Protein AF-A0A8T7JH25-F1 (afdb_monomer_lite)

Radius of gyration: 20.09 Å; chains: 1; bounding box: 42×20×64 Å

Secondary structure (DSSP, 8-state):
-HHHHHHHHHHHHHHHHHHHHHHHHHTTT--SHHHHHHHHHHHHHHHHHHHHHHHHHHHHT------------

Foldseek 3Di:
DPVVVLVVLLVVLVVLLVVLVVVLVVLPPPDDPVSVVSNVVSVVSNVVSVVVSVVSVVVVPDDDPDPPDDDDD

pLDDT: mean 84.31, std 18.72, range [41.16, 98.5]

Sequence (73 aa):
MNNNNNDEHIHKLEREIWLFEQWLQSMEGQPGETQERIRHAYKECITSRKLELARLQSHQSSPLQSDVSKAGY

Structure (mmCIF, N/CA/C/O backbone):
data_AF-A0A8T7JH25-F1
#
_entry.id   AF-A0A8T7JH25-F1
#
loop_
_atom_site.group_PDB
_atom_site.id
_atom_site.type_symbol
_atom_site.label_atom_id
_atom_site.label_alt_id
_atom_site.label_comp_id
_atom_site.label_asym_id
_atom_site.label_entity_id
_atom_site.label_seq_id
_atom_site.pdbx_PDB_ins_code
_atom_site.Cartn_x
_atom_site.Cartn_y
_atom_site.Cartn_z
_atom_site.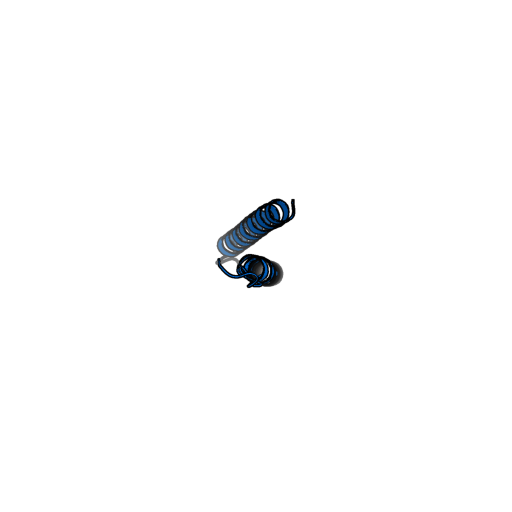occupancy
_atom_site.B_iso_or_equiv
_atom_site.auth_seq_id
_atom_site.auth_comp_id
_atom_site.auth_asym_id
_atom_site.auth_atom_id
_atom_site.pdbx_PDB_model_num
ATOM 1 N N . MET A 1 1 ? 23.718 1.227 -19.696 1.00 41.16 1 MET A N 1
ATOM 2 C CA . MET A 1 1 ? 23.396 1.677 -18.321 1.00 41.16 1 MET A CA 1
ATOM 3 C C . MET A 1 1 ? 21.895 1.709 -17.970 1.00 41.16 1 MET A C 1
ATOM 5 O O . MET A 1 1 ? 21.603 1.976 -16.818 1.00 41.16 1 MET A O 1
ATOM 9 N N . ASN A 1 2 ? 20.937 1.422 -18.871 1.00 52.84 2 ASN A N 1
ATOM 10 C CA . ASN A 1 2 ? 19.508 1.690 -18.599 1.00 52.84 2 ASN A CA 1
ATOM 11 C C . ASN A 1 2 ? 18.741 0.585 -17.826 1.00 52.84 2 ASN A C 1
ATOM 13 O O . ASN A 1 2 ? 17.791 0.900 -17.121 1.00 52.84 2 ASN A O 1
ATOM 17 N N . ASN A 1 3 ? 19.145 -0.692 -17.918 1.00 57.41 3 ASN A N 1
ATOM 18 C CA . ASN A 1 3 ? 18.411 -1.793 -17.263 1.00 57.41 3 ASN A CA 1
ATOM 19 C C . ASN A 1 3 ? 18.549 -1.803 -15.735 1.00 57.41 3 ASN A C 1
ATOM 21 O O . ASN A 1 3 ? 17.560 -2.016 -15.046 1.00 57.41 3 ASN A O 1
ATOM 25 N N . ASN A 1 4 ? 19.737 -1.488 -15.208 1.00 62.56 4 ASN A N 1
ATOM 26 C CA . ASN A 1 4 ? 20.020 -1.610 -13.773 1.00 62.56 4 ASN A CA 1
ATOM 27 C C . ASN A 1 4 ? 19.135 -0.694 -12.907 1.00 62.56 4 ASN A C 1
ATOM 29 O O . ASN A 1 4 ? 18.718 -1.070 -11.820 1.00 62.56 4 ASN A O 1
ATOM 33 N N . ASN A 1 5 ? 18.803 0.498 -13.417 1.00 76.00 5 ASN A N 1
ATOM 34 C CA . ASN A 1 5 ? 17.938 1.452 -12.718 1.00 76.00 5 ASN A CA 1
ATOM 35 C C . ASN A 1 5 ? 16.468 0.991 -12.684 1.00 76.00 5 ASN A C 1
ATOM 37 O O . ASN A 1 5 ? 15.750 1.262 -11.725 1.00 76.00 5 ASN A O 1
ATOM 41 N N . ASN A 1 6 ? 16.019 0.278 -13.722 1.00 81.94 6 ASN A N 1
ATOM 42 C CA . ASN A 1 6 ? 14.665 -0.271 -13.763 1.00 81.94 6 ASN A CA 1
ATOM 43 C C . ASN A 1 6 ? 14.530 -1.480 -12.831 1.00 81.94 6 ASN A C 1
ATOM 45 O O . ASN A 1 6 ? 13.509 -1.591 -12.162 1.00 81.94 6 ASN A O 1
ATOM 49 N N . ASP A 1 7 ? 15.559 -2.326 -12.729 1.00 86.88 7 ASP A N 1
ATOM 50 C CA . ASP A 1 7 ? 15.565 -3.479 -11.819 1.00 86.88 7 ASP A CA 1
ATOM 51 C C . ASP A 1 7 ? 15.540 -3.041 -10.346 1.00 86.88 7 ASP A C 1
ATOM 53 O O . ASP A 1 7 ? 14.735 -3.534 -9.555 1.00 86.88 7 ASP A O 1
ATOM 57 N N . GLU A 1 8 ? 16.346 -2.039 -9.974 1.00 91.75 8 GLU A N 1
ATOM 58 C CA . GLU A 1 8 ? 16.304 -1.447 -8.630 1.00 91.75 8 GLU A CA 1
ATOM 59 C C . GLU A 1 8 ? 14.930 -0.838 -8.311 1.00 91.75 8 GLU A C 1
ATOM 61 O O . GLU A 1 8 ? 14.405 -1.005 -7.204 1.00 91.75 8 GLU A O 1
ATOM 66 N N . HIS A 1 9 ? 14.315 -0.160 -9.284 1.00 92.88 9 HIS A N 1
ATOM 67 C CA . HIS A 1 9 ? 12.992 0.430 -9.108 1.00 92.88 9 HIS A CA 1
ATOM 68 C C . HIS A 1 9 ? 11.900 -0.641 -8.973 1.00 92.88 9 HIS A C 1
ATOM 70 O O . HIS A 1 9 ? 11.040 -0.524 -8.099 1.00 92.88 9 HIS A O 1
ATOM 76 N N . ILE A 1 10 ? 11.963 -1.713 -9.765 1.00 94.31 10 ILE A N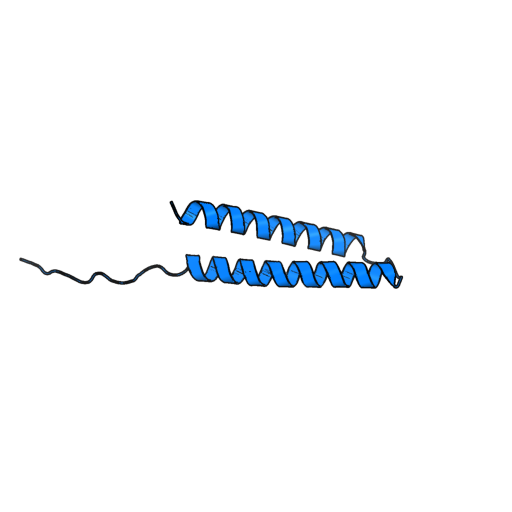 1
ATOM 77 C CA . ILE A 1 10 ? 11.064 -2.869 -9.664 1.00 94.31 10 ILE A CA 1
ATOM 78 C C . ILE A 1 10 ? 11.147 -3.486 -8.266 1.00 94.31 10 ILE A C 1
ATOM 80 O O . ILE A 1 10 ? 10.127 -3.581 -7.585 1.00 94.31 10 ILE A O 1
ATOM 84 N N . HIS A 1 11 ? 12.350 -3.797 -7.781 1.00 95.12 11 HIS A N 1
ATOM 85 C CA . HIS A 1 11 ? 12.528 -4.378 -6.448 1.00 95.12 11 HIS A CA 1
ATOM 86 C C . HIS A 1 11 ? 12.047 -3.462 -5.323 1.00 95.12 11 HIS A C 1
ATOM 88 O O . HIS A 1 11 ? 11.515 -3.924 -4.308 1.00 95.12 11 HIS A O 1
ATOM 94 N N . LYS A 1 12 ? 12.210 -2.146 -5.489 1.00 96.31 12 LYS A N 1
ATOM 95 C CA . LYS A 1 12 ? 11.660 -1.168 -4.553 1.00 96.31 12 LYS A CA 1
ATOM 96 C C . LYS A 1 12 ? 10.131 -1.217 -4.536 1.00 96.31 12 LYS A C 1
ATOM 98 O O . LYS A 1 12 ? 9.550 -1.274 -3.454 1.00 96.31 12 LYS A O 1
ATOM 103 N N . LEU A 1 13 ? 9.487 -1.225 -5.703 1.00 97.31 13 LEU A N 1
ATOM 104 C CA . LEU A 1 13 ? 8.028 -1.296 -5.814 1.00 97.31 13 LEU A CA 1
ATOM 105 C C . LEU A 1 13 ? 7.479 -2.596 -5.218 1.00 97.31 13 LEU A C 1
ATOM 107 O O . LEU A 1 13 ? 6.512 -2.547 -4.463 1.00 97.31 13 LEU A O 1
ATOM 111 N N . GLU A 1 14 ? 8.117 -3.736 -5.488 1.00 97.50 14 GLU A N 1
ATOM 112 C CA . GLU A 1 14 ? 7.754 -5.036 -4.907 1.00 97.50 14 GLU A CA 1
ATOM 113 C C . GLU A 1 14 ? 7.818 -5.009 -3.375 1.00 97.50 14 GLU A C 1
ATOM 115 O O . GLU A 1 14 ? 6.880 -5.438 -2.699 1.00 97.50 14 GLU A O 1
ATOM 120 N N . ARG A 1 15 ? 8.892 -4.438 -2.813 1.00 98.12 15 ARG A N 1
ATOM 121 C CA . ARG A 1 15 ? 9.052 -4.290 -1.361 1.00 98.12 15 ARG A CA 1
ATOM 122 C C . ARG A 1 15 ? 7.994 -3.370 -0.753 1.00 98.12 15 ARG A C 1
ATOM 124 O O . ARG A 1 15 ? 7.466 -3.683 0.313 1.00 98.12 15 ARG A O 1
ATOM 131 N N . GLU A 1 16 ? 7.693 -2.244 -1.398 1.00 98.06 16 GLU A N 1
ATOM 132 C CA . GLU A 1 16 ? 6.648 -1.323 -0.940 1.00 98.06 16 GLU A CA 1
ATOM 133 C C . GLU A 1 16 ? 5.267 -1.988 -0.958 1.00 98.06 16 GLU A C 1
ATOM 135 O O . GLU A 1 16 ? 4.542 -1.901 0.032 1.00 98.06 16 GLU A O 1
ATOM 140 N N . ILE A 1 17 ? 4.916 -2.689 -2.044 1.00 98.44 17 ILE A N 1
ATOM 141 C CA . ILE A 1 17 ? 3.655 -3.440 -2.156 1.00 98.44 17 ILE A CA 1
ATOM 142 C C . ILE A 1 17 ? 3.540 -4.445 -1.014 1.00 98.44 17 ILE A C 1
ATOM 144 O O . ILE A 1 17 ? 2.540 -4.434 -0.297 1.00 98.44 17 ILE A O 1
ATOM 148 N N . TRP A 1 18 ? 4.577 -5.260 -0.811 1.00 98.38 18 TRP A N 1
ATOM 149 C CA . TRP A 1 18 ? 4.596 -6.260 0.250 1.00 98.38 18 TRP A CA 1
ATOM 150 C C . TRP A 1 18 ? 4.387 -5.626 1.632 1.00 98.38 18 TRP A C 1
ATOM 152 O O . TRP A 1 18 ? 3.579 -6.114 2.419 1.00 98.38 18 TRP A O 1
ATOM 162 N N . LEU A 1 19 ? 5.049 -4.500 1.919 1.00 98.44 19 LEU A N 1
ATOM 163 C CA . LEU A 1 19 ? 4.917 -3.807 3.201 1.00 98.44 19 LEU A CA 1
ATOM 164 C C . LEU A 1 19 ? 3.486 -3.306 3.447 1.00 98.44 19 LEU A C 1
ATOM 166 O O . LEU A 1 19 ? 2.944 -3.511 4.533 1.00 98.44 19 LEU A O 1
ATOM 170 N N . PHE A 1 20 ? 2.852 -2.692 2.443 1.00 98.31 20 PHE A N 1
ATOM 171 C CA . PHE A 1 20 ? 1.460 -2.251 2.559 1.00 98.31 20 PHE A CA 1
ATOM 172 C C . PHE A 1 20 ? 0.490 -3.430 2.712 1.00 98.31 20 PHE A C 1
ATOM 174 O O . PHE A 1 20 ? -0.482 -3.321 3.458 1.00 98.31 20 PHE A O 1
ATOM 181 N N . GLU A 1 21 ? 0.747 -4.560 2.049 1.00 98.19 21 GLU A N 1
ATOM 182 C CA . GLU A 1 21 ? -0.047 -5.783 2.214 1.00 98.19 21 GLU A CA 1
ATOM 183 C C . GLU A 1 21 ? 0.086 -6.349 3.638 1.00 98.19 21 GLU A C 1
ATOM 185 O O . GLU A 1 21 ? -0.925 -6.697 4.249 1.00 98.19 21 GLU A O 1
ATOM 190 N N . GLN A 1 22 ? 1.293 -6.350 4.218 1.00 98.25 22 GLN A N 1
ATOM 191 C CA . GLN A 1 22 ? 1.504 -6.738 5.619 1.00 98.25 22 GLN A CA 1
ATOM 192 C C . GLN A 1 22 ? 0.797 -5.795 6.602 1.00 98.25 22 GLN A C 1
ATOM 194 O O . GLN A 1 22 ? 0.200 -6.248 7.580 1.00 98.25 22 GLN A O 1
ATOM 199 N N . TRP A 1 23 ? 0.813 -4.485 6.345 1.00 96.94 23 TRP A N 1
ATOM 200 C CA . TRP A 1 23 ? 0.078 -3.524 7.171 1.00 96.94 23 TRP A CA 1
ATOM 201 C C . TRP A 1 23 ? -1.439 -3.651 7.033 1.00 96.94 23 TRP A C 1
ATOM 203 O O . TRP 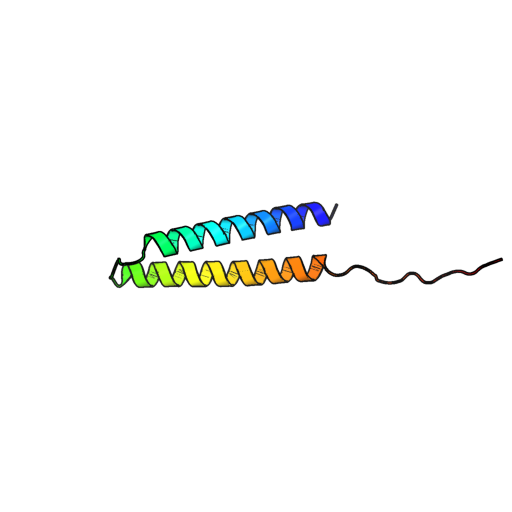A 1 23 ? -2.152 -3.437 8.007 1.00 96.94 23 TRP A O 1
ATOM 213 N N . LEU A 1 24 ? -1.959 -4.020 5.860 1.00 96.44 24 LEU A N 1
ATOM 214 C CA . LEU A 1 24 ? -3.382 -4.328 5.712 1.00 96.44 24 LEU A CA 1
ATOM 215 C C . LEU A 1 24 ? -3.777 -5.573 6.508 1.00 96.44 24 LEU A C 1
ATOM 217 O O . LEU A 1 24 ? -4.797 -5.542 7.194 1.00 96.44 24 LEU A O 1
ATOM 221 N N . GLN A 1 25 ? -2.963 -6.630 6.450 1.00 96.31 25 GLN A N 1
ATOM 222 C CA . GLN A 1 25 ? -3.199 -7.868 7.199 1.00 96.31 25 GLN A CA 1
ATOM 223 C C . GLN A 1 25 ? -3.194 -7.626 8.712 1.00 96.31 25 GLN A C 1
ATOM 225 O O . GLN A 1 25 ? -4.069 -8.121 9.418 1.00 96.31 25 GLN A O 1
ATOM 230 N N . SER A 1 26 ? -2.272 -6.807 9.228 1.00 95.62 26 SER A N 1
ATOM 231 C CA . SER A 1 26 ? -2.218 -6.504 10.668 1.00 95.62 26 SER A CA 1
ATOM 232 C C . SER A 1 26 ? -3.419 -5.696 11.182 1.00 95.62 26 SER A C 1
ATOM 234 O O . SER A 1 26 ? -3.652 -5.630 12.391 1.00 95.62 26 SER A O 1
ATOM 236 N N . MET A 1 27 ? -4.196 -5.095 10.276 1.00 92.69 27 MET A N 1
ATOM 237 C CA . MET A 1 27 ? -5.406 -4.329 10.577 1.00 92.69 27 MET A CA 1
ATOM 238 C C . MET A 1 27 ? -6.704 -5.139 10.461 1.00 92.69 27 MET A C 1
ATOM 240 O O . MET A 1 27 ? -7.789 -4.584 10.682 1.00 92.69 27 MET A O 1
ATOM 244 N N . GLU A 1 28 ? -6.634 -6.419 10.093 1.00 90.94 28 GLU A N 1
ATOM 245 C CA . GLU A 1 28 ? -7.810 -7.286 10.070 1.00 90.94 28 GLU A CA 1
ATOM 246 C C . GLU A 1 28 ? -8.442 -7.381 11.466 1.00 90.94 28 GLU A C 1
ATOM 248 O O . GLU A 1 28 ? -7.763 -7.458 12.488 1.00 90.94 28 GLU A O 1
ATOM 253 N N . GLY A 1 29 ? -9.774 -7.305 11.523 1.00 89.19 29 GLY A N 1
ATOM 254 C CA . GLY A 1 29 ? -10.517 -7.346 12.785 1.00 89.19 29 GLY A CA 1
ATOM 255 C C . GLY A 1 29 ? -10.474 -6.062 13.624 1.00 89.19 29 GLY A C 1
ATOM 256 O O . GLY A 1 29 ? -11.072 -6.045 14.695 1.00 89.19 29 G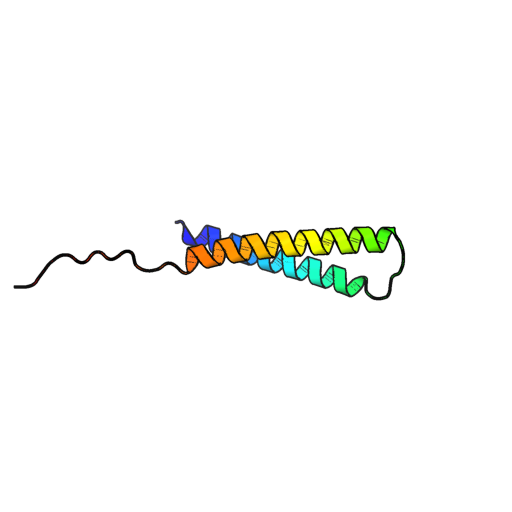LY A O 1
ATOM 257 N N . GLN A 1 30 ? -9.832 -4.982 13.157 1.00 89.00 30 GLN A N 1
ATOM 258 C CA . GLN A 1 30 ? -9.856 -3.675 13.828 1.00 89.00 30 GLN A CA 1
ATOM 259 C C . GLN A 1 30 ? -10.938 -2.757 13.215 1.00 89.00 30 GLN A C 1
ATOM 261 O O . GLN A 1 30 ? -10.696 -2.140 12.166 1.00 89.00 30 GLN A O 1
ATOM 266 N N . PRO A 1 31 ? -12.144 -2.656 13.810 1.00 90.06 31 PRO A N 1
ATOM 267 C CA . PRO A 1 31 ? -13.177 -1.735 13.343 1.00 90.06 31 PRO A CA 1
ATOM 268 C C . PRO A 1 31 ? -12.835 -0.286 13.717 1.00 90.06 31 PRO A C 1
ATOM 270 O O . PRO A 1 31 ? -12.095 -0.038 14.668 1.00 90.06 31 PRO A O 1
ATOM 273 N N . GLY A 1 32 ? -13.397 0.673 12.982 1.00 95.75 32 GLY A N 1
ATOM 274 C CA . GLY A 1 32 ? -13.255 2.102 13.271 1.00 95.75 32 GLY A CA 1
ATOM 275 C C . GLY A 1 32 ? -13.013 2.938 12.019 1.00 95.75 32 GLY A C 1
ATOM 276 O O . GLY A 1 32 ? -12.318 2.509 11.099 1.00 95.75 32 GLY A O 1
ATOM 277 N N . GLU A 1 33 ? -13.568 4.150 12.000 1.00 96.06 33 GLU A N 1
ATOM 278 C CA . GLU A 1 33 ? -13.488 5.080 10.864 1.00 96.06 33 GLU A CA 1
ATOM 279 C C . GLU A 1 33 ? -12.032 5.412 10.494 1.00 96.06 33 GLU A C 1
ATOM 281 O O . GLU A 1 33 ? -11.645 5.387 9.326 1.00 96.06 33 GLU A O 1
ATOM 286 N N . THR A 1 34 ? -11.179 5.657 11.490 1.00 95.31 34 THR A N 1
ATOM 287 C CA . THR A 1 34 ? -9.748 5.908 11.265 1.00 95.31 34 THR A CA 1
ATOM 288 C C . THR A 1 34 ? -9.071 4.708 10.606 1.00 95.31 34 THR A C 1
ATOM 290 O O . THR A 1 34 ? -8.326 4.866 9.639 1.00 95.31 34 THR A O 1
ATOM 293 N N . GLN A 1 35 ? -9.353 3.496 11.083 1.00 95.38 35 GLN A N 1
ATOM 294 C CA . GLN A 1 35 ? -8.818 2.259 10.524 1.00 95.38 35 GLN A CA 1
ATOM 295 C C . GLN A 1 35 ? -9.332 2.028 9.097 1.00 95.38 35 GLN A C 1
ATOM 297 O O . GLN A 1 35 ? -8.574 1.571 8.246 1.00 95.38 35 GLN A O 1
ATOM 302 N N . GLU A 1 36 ? -10.580 2.382 8.789 1.00 96.25 36 GLU A N 1
ATOM 303 C CA . GLU A 1 36 ? -11.117 2.337 7.423 1.00 96.25 36 GLU A CA 1
ATOM 304 C C . GLU A 1 36 ? -10.382 3.290 6.486 1.00 96.25 36 GLU A C 1
ATOM 306 O O . GLU A 1 36 ? -9.974 2.881 5.397 1.00 96.25 36 GLU A O 1
ATOM 311 N N . ARG A 1 37 ? -10.132 4.525 6.929 1.00 97.38 37 ARG A N 1
ATOM 312 C CA . ARG A 1 37 ? -9.370 5.518 6.159 1.00 97.38 37 ARG A CA 1
ATOM 313 C C . ARG A 1 37 ? -7.934 5.063 5.905 1.00 97.38 37 ARG A C 1
ATOM 315 O O . ARG A 1 37 ? -7.439 5.202 4.790 1.00 97.38 37 ARG A O 1
ATOM 322 N N . ILE A 1 38 ? -7.284 4.466 6.903 1.00 96.75 38 ILE A N 1
ATOM 323 C CA . ILE A 1 38 ? -5.934 3.906 6.753 1.00 96.75 38 ILE A CA 1
ATOM 324 C C . ILE A 1 38 ? -5.948 2.712 5.782 1.00 96.75 38 ILE A C 1
ATOM 326 O O . ILE A 1 38 ? -5.122 2.660 4.872 1.00 96.75 38 ILE A O 1
ATOM 330 N N . ARG A 1 39 ? -6.918 1.790 5.898 1.00 97.44 39 ARG A N 1
ATOM 331 C CA . ARG A 1 39 ? -7.079 0.675 4.946 1.00 97.44 39 ARG A CA 1
ATOM 332 C C . ARG A 1 39 ? -7.273 1.176 3.517 1.00 97.44 39 ARG A C 1
ATOM 334 O O . ARG A 1 39 ? -6.709 0.596 2.592 1.00 97.44 39 ARG A O 1
ATOM 341 N N . HIS A 1 40 ? -8.065 2.230 3.333 1.00 97.38 40 HIS A N 1
ATOM 342 C CA . HIS A 1 40 ? -8.263 2.850 2.026 1.00 97.38 40 HIS A CA 1
ATOM 343 C C . HIS A 1 40 ? -6.944 3.384 1.462 1.00 97.38 40 HIS A C 1
ATOM 345 O O . HIS A 1 40 ? -6.558 3.000 0.361 1.00 97.38 40 HIS A O 1
ATOM 351 N N . ALA A 1 41 ? -6.204 4.166 2.253 1.00 97.88 41 ALA A N 1
ATOM 352 C CA . ALA A 1 41 ? -4.916 4.720 1.845 1.00 97.88 41 ALA A CA 1
ATOM 353 C C . ALA A 1 41 ? -3.903 3.628 1.454 1.00 97.88 41 ALA A C 1
ATOM 355 O O . ALA A 1 41 ? -3.223 3.746 0.436 1.00 97.88 41 ALA A O 1
ATOM 356 N N . TYR A 1 42 ? -3.824 2.526 2.207 1.00 97.88 42 TYR A N 1
ATOM 357 C CA . TYR A 1 42 ? -2.950 1.407 1.842 1.00 97.88 42 TYR A CA 1
ATOM 358 C C . TYR A 1 42 ? -3.382 0.725 0.541 1.00 97.88 42 TYR A C 1
ATOM 360 O O . TYR A 1 42 ? -2.530 0.434 -0.297 1.00 97.88 42 TYR A O 1
ATOM 368 N N . LYS A 1 43 ? -4.687 0.520 0.320 1.00 98.12 43 LYS A N 1
ATOM 369 C CA . LYS A 1 43 ? -5.207 -0.039 -0.941 1.00 98.12 43 LYS A CA 1
ATOM 370 C C . LYS A 1 43 ? -4.901 0.860 -2.141 1.00 98.12 43 LYS A C 1
ATOM 372 O O . LYS A 1 43 ? -4.498 0.351 -3.189 1.00 98.12 43 LYS A O 1
ATOM 377 N N . GLU A 1 44 ? -5.047 2.174 -1.995 1.00 98.31 44 GLU A N 1
ATOM 378 C CA . GLU A 1 44 ? -4.685 3.144 -3.036 1.00 98.31 44 GLU A CA 1
ATOM 379 C C . GLU A 1 44 ? -3.184 3.106 -3.334 1.00 98.31 44 GLU A C 1
ATOM 381 O O . GLU A 1 44 ? -2.785 3.005 -4.497 1.00 98.31 44 GLU A O 1
ATOM 386 N N . CYS A 1 45 ? -2.347 3.093 -2.291 1.00 97.88 45 CYS A N 1
ATOM 387 C CA . CYS A 1 45 ? -0.901 2.959 -2.437 1.00 97.88 45 CYS A CA 1
ATOM 388 C C . CYS A 1 45 ? -0.527 1.675 -3.184 1.00 97.88 45 CYS A C 1
ATOM 390 O O . CYS A 1 45 ? 0.197 1.754 -4.175 1.00 97.88 45 CYS A O 1
ATOM 392 N N . ILE A 1 46 ? -1.048 0.516 -2.770 1.00 98.31 46 ILE A N 1
ATOM 393 C CA . ILE A 1 46 ? -0.801 -0.773 -3.437 1.00 98.31 46 ILE A CA 1
ATOM 394 C C . ILE A 1 46 ? -1.201 -0.707 -4.910 1.00 98.31 46 ILE A C 1
ATOM 396 O O . ILE A 1 46 ? -0.427 -1.117 -5.772 1.00 98.31 46 ILE A O 1
ATOM 400 N N . THR A 1 47 ? -2.384 -0.167 -5.205 1.00 98.50 47 THR A N 1
ATOM 401 C CA . THR A 1 47 ? -2.895 -0.055 -6.578 1.00 98.50 47 THR A CA 1
ATOM 402 C C . THR A 1 47 ? -1.963 0.791 -7.443 1.00 98.50 47 THR A C 1
ATOM 404 O O . THR A 1 47 ? -1.570 0.366 -8.528 1.00 98.50 47 THR A O 1
ATOM 407 N N . SER A 1 48 ? -1.541 1.953 -6.937 1.00 98.19 48 SER A N 1
ATOM 408 C CA . SER A 1 48 ? -0.609 2.841 -7.635 1.00 98.19 48 SER A CA 1
ATOM 409 C C . SER A 1 48 ? 0.750 2.175 -7.894 1.00 98.19 48 SER A C 1
ATOM 411 O O . SER A 1 48 ? 1.246 2.243 -9.020 1.00 98.19 48 SER A O 1
ATOM 413 N N . ARG A 1 49 ? 1.328 1.467 -6.910 1.00 97.88 49 ARG A N 1
ATOM 414 C CA . ARG A 1 49 ? 2.600 0.743 -7.110 1.00 97.88 49 ARG A CA 1
ATOM 415 C C . ARG A 1 49 ? 2.458 -0.414 -8.093 1.00 97.88 49 ARG A C 1
ATOM 417 O O . ARG A 1 49 ? 3.341 -0.595 -8.921 1.00 97.88 49 ARG A O 1
ATOM 424 N N . LYS A 1 50 ? 1.366 -1.187 -8.028 1.00 97.81 50 LYS A N 1
ATOM 425 C CA . LYS A 1 50 ? 1.110 -2.299 -8.963 1.00 97.81 50 LYS A CA 1
ATOM 426 C C . LYS A 1 50 ? 0.986 -1.803 -10.404 1.00 97.81 50 LYS A C 1
ATOM 428 O O . LYS A 1 50 ? 1.501 -2.455 -11.307 1.00 97.81 50 LYS A O 1
ATOM 433 N N . LEU A 1 51 ? 0.364 -0.641 -10.618 1.00 97.38 51 LEU A N 1
ATOM 434 C CA . LEU A 1 51 ? 0.272 -0.022 -11.941 1.00 97.38 51 LEU A CA 1
ATOM 435 C C . LEU A 1 51 ? 1.652 0.383 -12.482 1.00 97.38 51 LEU A C 1
ATOM 437 O O . LEU A 1 51 ? 1.976 0.080 -13.628 1.00 97.38 51 LEU A O 1
ATOM 441 N N . GLU A 1 52 ? 2.474 1.034 -11.658 1.00 95.69 52 GLU A N 1
ATOM 442 C CA . GLU A 1 52 ? 3.830 1.431 -12.053 1.00 95.69 52 GLU A CA 1
ATOM 443 C C . GLU A 1 52 ? 4.735 0.215 -12.294 1.00 95.69 52 GLU A C 1
ATOM 445 O O . GLU A 1 52 ? 5.472 0.174 -13.278 1.00 95.69 52 GLU A O 1
ATOM 450 N N . LEU A 1 53 ? 4.630 -0.812 -11.449 1.00 95.44 53 LEU A N 1
ATOM 451 C CA . LEU A 1 53 ? 5.351 -2.071 -11.617 1.00 95.44 53 LEU A CA 1
ATOM 452 C C . LEU A 1 53 ? 4.989 -2.736 -12.951 1.00 95.44 53 LEU A C 1
ATOM 454 O O . LEU A 1 53 ? 5.881 -3.094 -13.718 1.00 95.44 53 LEU A O 1
ATOM 458 N N . ALA A 1 54 ? 3.693 -2.827 -13.266 1.00 94.25 54 ALA A N 1
ATOM 459 C CA . ALA A 1 54 ? 3.221 -3.359 -14.542 1.00 94.25 54 ALA A CA 1
ATOM 460 C C . ALA A 1 54 ? 3.748 -2.540 -15.732 1.00 94.25 54 ALA A C 1
ATOM 462 O O . ALA A 1 54 ? 4.168 -3.117 -16.736 1.00 94.25 54 ALA A O 1
ATOM 463 N N . ARG A 1 55 ? 3.792 -1.205 -15.609 1.00 92.69 55 ARG A N 1
ATOM 464 C CA . ARG A 1 55 ? 4.380 -0.317 -16.621 1.00 92.69 55 ARG A CA 1
ATOM 465 C C . ARG A 1 55 ? 5.864 -0.616 -16.827 1.00 92.69 55 ARG A C 1
ATOM 467 O O . ARG A 1 55 ? 6.299 -0.735 -17.965 1.00 92.69 55 ARG A O 1
ATOM 474 N N . LEU A 1 56 ? 6.657 -0.750 -15.769 1.00 91.00 56 LEU A N 1
ATOM 475 C CA . LEU A 1 56 ? 8.092 -1.035 -15.898 1.00 91.00 56 LEU A CA 1
ATOM 476 C C . LEU A 1 56 ? 8.347 -2.428 -16.492 1.00 91.00 56 LEU A C 1
ATOM 478 O O . LEU A 1 56 ? 9.163 -2.567 -17.404 1.00 91.00 56 LEU A O 1
ATOM 482 N N . GLN A 1 57 ? 7.594 -3.437 -16.053 1.00 88.56 57 GLN A N 1
ATOM 483 C CA . GLN A 1 57 ? 7.693 -4.806 -16.565 1.00 88.56 57 GLN A CA 1
ATOM 484 C C . GLN A 1 57 ? 7.295 -4.908 -18.047 1.00 88.56 57 GLN A C 1
ATOM 486 O O . GLN A 1 57 ? 7.936 -5.639 -18.806 1.00 88.56 57 GLN A O 1
ATOM 491 N N . SER A 1 58 ? 6.301 -4.133 -18.501 1.00 87.69 58 SER A N 1
ATOM 492 C CA . SER A 1 58 ? 5.917 -4.087 -19.920 1.00 87.69 58 SER A CA 1
ATOM 493 C C . SER A 1 58 ? 6.996 -3.456 -20.811 1.00 87.69 58 SER A C 1
ATOM 495 O O . SER A 1 58 ? 7.093 -3.785 -21.990 1.00 87.69 58 SER A O 1
ATOM 497 N N . HIS A 1 59 ? 7.821 -2.556 -20.264 1.00 75.75 59 HIS A N 1
ATOM 498 C CA . HIS A 1 59 ? 8.940 -1.946 -20.993 1.00 75.75 59 HIS A CA 1
ATOM 499 C C . HIS A 1 59 ? 10.183 -2.850 -21.019 1.00 75.75 59 HIS A C 1
ATOM 501 O O . HIS A 1 59 ? 10.976 -2.757 -21.952 1.00 75.75 59 HIS A O 1
ATOM 507 N N . GLN A 1 60 ? 10.351 -3.748 -20.042 1.00 67.81 60 GLN A N 1
ATOM 508 C CA . GLN A 1 60 ? 11.439 -4.737 -20.034 1.00 67.81 60 GLN A CA 1
ATOM 509 C C . GLN A 1 60 ? 11.186 -5.933 -20.963 1.00 67.81 60 GLN A C 1
ATOM 511 O O . GLN A 1 60 ? 12.131 -6.553 -21.444 1.00 67.81 60 GLN A O 1
ATOM 516 N N . SER A 1 61 ? 9.922 -6.243 -21.255 1.00 58.38 61 SER A N 1
ATOM 517 C CA . SER A 1 61 ? 9.513 -7.378 -22.093 1.00 58.38 61 SER A CA 1
ATOM 518 C C . SER A 1 61 ? 9.458 -7.073 -23.599 1.00 58.38 61 SER A C 1
ATOM 520 O O . SER A 1 61 ? 8.968 -7.899 -24.365 1.00 58.38 61 SER A O 1
ATOM 522 N N . SER A 1 62 ? 10.020 -5.944 -24.052 1.00 46.59 62 SER A N 1
ATOM 523 C CA . SER A 1 62 ? 10.273 -5.676 -25.478 1.00 46.59 62 SER A CA 1
ATOM 524 C C . SER A 1 62 ? 11.723 -5.992 -25.879 1.00 46.59 62 SER A C 1
ATOM 526 O O . SER A 1 62 ? 12.560 -5.087 -25.899 1.00 46.59 62 SER A O 1
ATOM 528 N N . PRO A 1 63 ? 12.060 -7.237 -26.260 1.00 53.16 63 PRO A N 1
ATOM 529 C CA . PRO A 1 63 ? 13.183 -7.491 -27.141 1.00 53.16 63 PRO A CA 1
ATOM 530 C C . PRO A 1 63 ? 12.704 -7.525 -28.603 1.00 53.16 63 PRO A C 1
ATOM 532 O O . PRO A 1 63 ? 11.650 -8.077 -28.904 1.00 53.16 63 PRO A O 1
ATOM 535 N N . LEU A 1 64 ? 13.561 -7.022 -29.500 1.00 51.34 64 LEU A N 1
ATOM 536 C CA . LEU A 1 64 ? 13.531 -7.139 -30.970 1.00 51.34 64 LEU A CA 1
ATOM 537 C C . LEU A 1 64 ? 12.826 -6.002 -31.726 1.00 51.34 64 LEU A C 1
ATOM 539 O O . LEU A 1 64 ? 11.737 -6.159 -32.271 1.00 51.34 64 LEU A O 1
ATOM 543 N N . GLN A 1 65 ? 13.557 -4.899 -31.905 1.00 45.53 65 GLN A N 1
ATOM 544 C CA . GLN A 1 65 ? 13.550 -4.234 -33.205 1.00 45.53 65 GLN A CA 1
ATOM 545 C C . GLN A 1 65 ? 14.704 -4.825 -34.022 1.00 45.53 65 GLN A C 1
ATOM 547 O O . GLN A 1 65 ? 15.871 -4.765 -33.647 1.00 45.53 65 GLN A O 1
ATOM 552 N N . SER A 1 66 ? 14.303 -5.519 -35.076 1.00 53.16 66 SER A N 1
ATOM 553 C CA . SER A 1 66 ? 15.099 -6.222 -36.068 1.00 53.16 66 SER A CA 1
ATOM 554 C C . SER A 1 66 ? 16.032 -5.2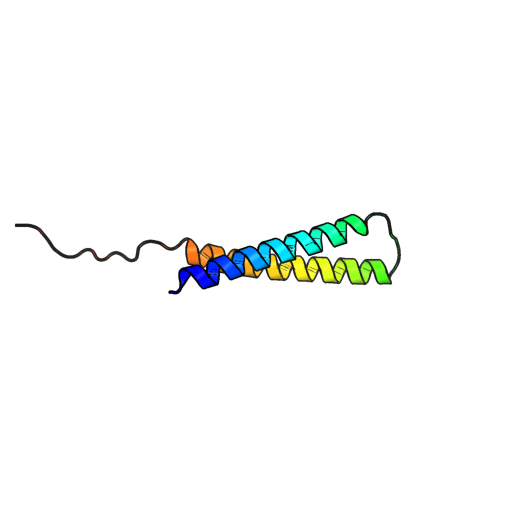90 -36.839 1.00 53.16 66 SER A C 1
ATOM 556 O O . SER A 1 66 ? 15.540 -4.421 -37.556 1.00 53.16 66 SER A O 1
ATOM 558 N N . ASP A 1 67 ? 17.336 -5.564 -36.820 1.00 47.41 67 ASP A N 1
ATOM 559 C CA . ASP A 1 67 ? 18.208 -5.218 -37.946 1.00 47.41 67 ASP A CA 1
ATOM 560 C C . ASP A 1 67 ? 18.419 -6.469 -38.803 1.00 47.41 67 ASP A C 1
ATOM 562 O O . ASP A 1 67 ? 19.364 -7.244 -38.660 1.00 47.41 67 ASP A O 1
ATOM 566 N N . VAL A 1 68 ? 17.453 -6.682 -39.697 1.00 55.81 68 VAL A N 1
ATOM 567 C CA . VAL A 1 68 ? 17.637 -7.484 -40.903 1.00 55.81 68 VAL A CA 1
ATOM 568 C C . VAL A 1 68 ? 18.396 -6.607 -41.896 1.00 55.81 68 VAL A C 1
ATOM 570 O O . VAL A 1 68 ? 17.798 -5.760 -42.550 1.00 55.81 68 VAL A O 1
ATOM 573 N N . SER A 1 69 ? 19.713 -6.795 -41.991 1.00 50.50 69 SER A N 1
ATOM 574 C CA . SER A 1 69 ? 20.584 -6.451 -43.133 1.00 50.50 69 SER A CA 1
ATOM 575 C C . SER A 1 69 ? 21.990 -6.963 -42.787 1.00 50.50 69 SER A C 1
ATOM 577 O O . SER A 1 69 ? 22.542 -6.570 -41.773 1.00 50.50 69 SER A O 1
ATOM 579 N N . LYS A 1 70 ? 22.650 -7.855 -43.529 1.00 47.34 70 LYS A N 1
ATOM 580 C CA . LYS A 1 70 ? 22.770 -7.945 -44.986 1.00 47.34 70 LYS A CA 1
ATOM 581 C C . LYS A 1 70 ? 23.287 -9.352 -45.351 1.00 47.34 70 LYS A C 1
ATOM 583 O O . LYS A 1 70 ? 24.145 -9.884 -44.651 1.00 47.34 70 LYS A O 1
ATOM 588 N N . ALA A 1 71 ? 22.748 -9.922 -46.431 1.00 57.12 71 ALA A N 1
ATOM 589 C CA . ALA A 1 71 ? 23.239 -11.113 -47.140 1.00 57.12 71 ALA A CA 1
ATOM 590 C C . ALA A 1 71 ? 24.780 -11.089 -47.295 1.00 57.12 71 ALA A C 1
ATOM 592 O O . ALA A 1 71 ? 25.355 -10.014 -47.425 1.00 57.12 71 ALA A O 1
ATOM 593 N N . GLY A 1 72 ? 25.523 -12.194 -47.220 1.00 57.22 72 GLY A N 1
ATOM 594 C CA . GLY A 1 72 ? 25.285 -13.458 -47.910 1.00 57.22 72 GLY A CA 1
ATOM 595 C C . GLY A 1 72 ? 26.062 -13.442 -49.234 1.00 57.22 72 GLY A C 1
ATOM 596 O O . GLY A 1 72 ? 25.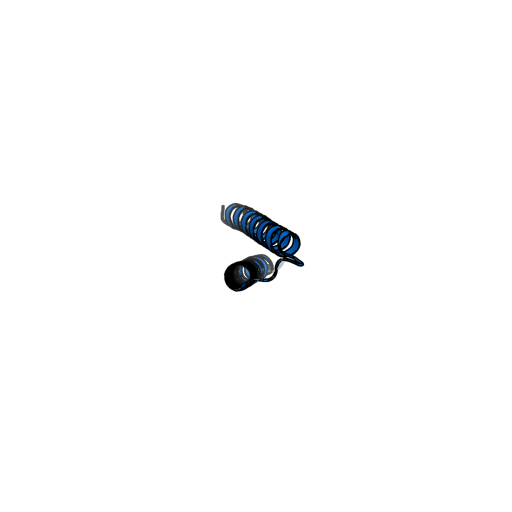540 -12.896 -50.197 1.00 57.22 72 GLY A O 1
ATOM 597 N N . TYR A 1 73 ? 27.252 -14.064 -49.208 1.00 48.78 73 TYR A N 1
ATOM 598 C CA . TYR A 1 73 ? 28.237 -14.327 -50.280 1.00 48.78 73 TYR A CA 1
ATOM 599 C C . TYR A 1 73 ? 28.958 -13.140 -50.935 1.00 48.78 73 TYR A C 1
ATOM 601 O O . TYR A 1 73 ? 28.308 -12.294 -51.581 1.00 48.78 73 TYR A O 1
#